Protein AF-A0A957F866-F1 (afdb_monomer)

Mean predicted aligned error: 14.06 Å

Secondary structure (DSSP, 8-state):
-GGG-TT--EEEEEEE-STTS-S-HHHHHHHHHHHHHHTT-EEEEEEE--TTSTT-HHHHHHHHHHTT-EEESSHHHHHHHHHTTSPPPS---------S--EEEEES-HHHHHHHHHTT-EEEEE----SS---HHHHHHHHHHHHHHT--

Nearest PDB structures (foldseek):
  3dmy-assembly1_A  TM=5.559E-01  e=3.339E-09  Escherichia coli K-12
  1ijb-assembly1_A  TM=5.274E-01  e=1.029E-01  Homo sapiens
  4c2a-assembly1_A  TM=4.687E-01  e=7.038E-02  Homo sapiens
  5bv8-assembly1_A  TM=5.073E-01  e=2.665E-01  Homo sapiens
  1m10-assembly1_A  TM=5.164E-01  e=4.425E-01  Homo sapiens

Solvent-accessible surface area (backbone atoms only — not comparable to full-atom values): 9184 Å² total; per-residue (Å²): 117,69,76,76,40,86,88,52,61,65,47,80,44,82,46,67,57,39,91,92,41,68,76,53,55,33,71,69,44,22,65,59,44,35,52,30,46,74,70,70,30,43,39,39,31,32,52,47,72,47,78,84,25,89,59,33,46,71,61,36,52,52,42,32,38,74,29,61,29,51,74,28,85,38,69,67,63,43,48,56,58,49,59,78,67,51,77,79,71,79,82,64,83,74,83,70,73,88,54,102,66,46,73,45,79,34,74,73,70,66,69,58,30,51,54,38,39,76,73,64,26,48,50,48,75,45,95,77,75,74,89,68,79,67,63,63,71,59,53,54,52,53,54,57,51,61,60,63,75,70,75,120

Structure (mmCIF, N/CA/C/O backbone):
data_AF-A0A957F866-F1
#
_entry.id   AF-A0A957F866-F1
#
loop_
_atom_site.group_PDB
_atom_site.id
_atom_site.type_symbol
_atom_site.label_atom_id
_atom_site.label_alt_id
_atom_site.label_comp_id
_atom_site.label_asym_id
_atom_site.label_entity_id
_atom_site.label_seq_id
_atom_site.pdbx_PDB_ins_code
_atom_site.Cartn_x
_atom_site.Cartn_y
_atom_site.Cartn_z
_atom_site.occupancy
_atom_site.B_iso_or_equiv
_atom_site.auth_seq_id
_atom_site.auth_comp_id
_atom_site.auth_asym_id
_atom_site.auth_atom_id
_atom_site.pdbx_PDB_model_num
ATOM 1 N N . GLN A 1 1 ? 2.051 -11.470 11.773 1.00 53.00 1 GLN A N 1
ATOM 2 C CA . GLN A 1 1 ? 1.570 -11.443 13.171 1.00 53.00 1 GLN A CA 1
ATOM 3 C C . GLN A 1 1 ? 0.220 -10.746 13.266 1.00 53.00 1 GLN A C 1
ATOM 5 O O . GLN A 1 1 ? -0.668 -11.322 13.869 1.00 53.00 1 GLN A O 1
ATOM 10 N N . GLU A 1 2 ? 0.014 -9.610 12.596 1.00 56.88 2 GLU A N 1
ATOM 11 C CA . GLU A 1 2 ? -1.290 -8.914 12.565 1.00 56.88 2 GLU A CA 1
ATOM 12 C C . GLU A 1 2 ? -2.423 -9.710 11.890 1.00 56.88 2 GLU A C 1
ATOM 14 O O . GLU A 1 2 ? -3.581 -9.594 12.267 1.00 56.88 2 GLU A O 1
ATOM 19 N N . THR A 1 3 ? -2.108 -10.603 10.947 1.00 58.44 3 THR A N 1
ATOM 20 C CA . THR A 1 3 ? -3.099 -11.480 10.292 1.00 58.44 3 THR A CA 1
ATOM 21 C C . THR A 1 3 ? -3.793 -12.469 11.233 1.00 58.44 3 THR A C 1
ATOM 23 O O . THR A 1 3 ? -4.846 -12.997 10.880 1.00 58.44 3 THR A O 1
ATOM 26 N N . ALA A 1 4 ? -3.203 -12.746 12.400 1.00 65.19 4 ALA A N 1
ATOM 27 C CA . ALA A 1 4 ? -3.744 -13.670 13.396 1.00 65.19 4 ALA A CA 1
ATOM 28 C C . ALA A 1 4 ? -4.634 -12.974 14.439 1.00 65.19 4 ALA A C 1
ATOM 30 O O . ALA A 1 4 ? -5.285 -13.659 15.226 1.00 65.19 4 ALA A O 1
ATOM 31 N N . ASP A 1 5 ? -4.660 -11.641 14.452 1.00 74.00 5 ASP A N 1
ATOM 32 C CA . ASP A 1 5 ? -5.480 -10.871 15.377 1.00 74.00 5 ASP A CA 1
ATOM 33 C C . ASP A 1 5 ? -6.957 -10.916 14.926 1.00 74.00 5 ASP A C 1
ATOM 35 O O . ASP A 1 5 ? -7.261 -10.577 13.770 1.00 74.00 5 ASP A O 1
ATOM 39 N N . PRO A 1 6 ? -7.894 -11.384 15.772 1.00 72.19 6 PRO A N 1
ATOM 40 C CA . PRO A 1 6 ? -9.310 -11.424 15.426 1.00 72.19 6 PRO A CA 1
ATOM 41 C C . PRO A 1 6 ? -9.916 -10.032 15.205 1.00 72.19 6 PRO A C 1
ATOM 43 O O . PRO A 1 6 ? -10.829 -9.937 14.388 1.00 72.19 6 PRO A O 1
ATOM 46 N N . ASP A 1 7 ? -9.381 -8.981 15.832 1.00 79.69 7 ASP A N 1
ATOM 47 C CA . ASP A 1 7 ? -9.929 -7.618 15.781 1.00 79.69 7 ASP A CA 1
ATOM 48 C C . ASP A 1 7 ? -9.485 -6.836 14.531 1.00 79.69 7 ASP A C 1
ATOM 50 O O . ASP A 1 7 ? -10.001 -5.759 14.228 1.00 79.69 7 ASP A O 1
ATOM 54 N N . VAL A 1 8 ? -8.542 -7.381 13.758 1.00 83.31 8 VAL A N 1
ATOM 55 C CA . VAL A 1 8 ? -8.101 -6.793 12.488 1.00 83.31 8 VAL A CA 1
ATOM 56 C C . VAL A 1 8 ? -9.045 -7.224 11.367 1.00 83.31 8 VAL A C 1
ATOM 58 O O . VAL A 1 8 ? -9.071 -8.391 11.000 1.00 83.31 8 VAL A O 1
ATOM 61 N N . ASP A 1 9 ? -9.781 -6.301 10.753 1.00 86.44 9 ASP A N 1
ATOM 62 C CA . ASP A 1 9 ? -10.647 -6.606 9.595 1.00 86.44 9 ASP A CA 1
ATOM 63 C C . ASP A 1 9 ? -10.006 -6.276 8.238 1.00 86.44 9 ASP A C 1
ATOM 65 O O . ASP A 1 9 ? -10.390 -6.820 7.191 1.00 86.44 9 ASP A O 1
ATOM 69 N N . LEU A 1 10 ? -9.042 -5.356 8.240 1.00 89.56 10 LEU A N 1
ATOM 70 C CA . LEU A 1 10 ? -8.376 -4.839 7.052 1.00 89.56 10 LEU A CA 1
ATOM 71 C C . LEU A 1 10 ? -6.894 -4.614 7.340 1.00 89.56 10 LEU A C 1
ATOM 73 O O . LEU A 1 10 ? -6.535 -4.033 8.357 1.00 89.56 10 LEU A O 1
ATOM 77 N N . ILE A 1 11 ? -6.056 -5.043 6.404 1.00 91.81 11 ILE A N 1
ATOM 78 C CA . ILE A 1 11 ? -4.615 -4.806 6.391 1.00 91.81 11 ILE A CA 1
ATOM 79 C C . ILE A 1 11 ? -4.322 -3.828 5.258 1.00 91.81 11 ILE A C 1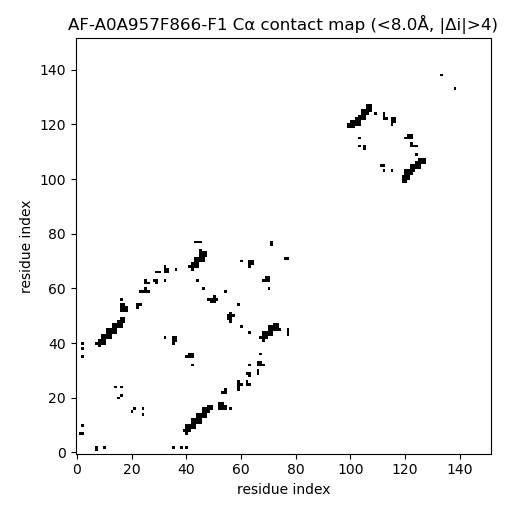
ATOM 81 O O . ILE A 1 11 ? -4.761 -4.047 4.126 1.00 91.81 11 ILE A O 1
ATOM 85 N N . LEU A 1 12 ? -3.594 -2.758 5.565 1.00 93.06 12 LEU A N 1
ATOM 86 C CA . LEU A 1 12 ? -3.105 -1.794 4.586 1.00 93.06 12 LEU A CA 1
ATOM 87 C C . LEU A 1 12 ? -1.602 -2.003 4.393 1.00 93.06 12 LEU A C 1
ATOM 89 O O . LEU A 1 12 ? -0.853 -2.031 5.366 1.00 93.06 12 LEU A O 1
ATOM 93 N N . LEU A 1 13 ? -1.176 -2.157 3.145 1.00 94.94 13 LEU A N 1
ATOM 94 C CA . LEU A 1 13 ? 0.221 -2.312 2.757 1.00 94.94 13 LEU A CA 1
ATOM 95 C C . LEU A 1 13 ? 0.673 -1.074 1.983 1.00 94.94 13 LEU A C 1
ATOM 97 O O . LEU A 1 13 ? -0.044 -0.618 1.096 1.00 94.94 13 LEU A O 1
ATOM 101 N N . ASP A 1 14 ? 1.864 -0.575 2.291 1.00 94.38 14 ASP A N 1
ATOM 102 C CA . ASP A 1 14 ? 2.563 0.440 1.501 1.00 94.38 14 ASP A CA 1
ATOM 103 C C . ASP A 1 14 ? 3.755 -0.230 0.808 1.00 94.38 14 ASP A C 1
ATOM 105 O O . ASP A 1 14 ? 4.681 -0.713 1.465 1.00 94.38 14 ASP A O 1
ATOM 109 N N . VAL A 1 15 ? 3.676 -0.362 -0.515 1.00 95.62 15 VAL A N 1
ATOM 110 C CA . VAL A 1 15 ? 4.638 -1.090 -1.344 1.00 95.62 15 VAL A CA 1
ATOM 111 C C . VAL A 1 15 ? 5.410 -0.087 -2.184 1.00 95.62 15 VAL A C 1
ATOM 113 O O . VAL A 1 15 ? 4.922 0.394 -3.204 1.00 95.62 15 VAL A O 1
ATOM 116 N N . VAL A 1 16 ? 6.636 0.199 -1.758 1.00 95.12 16 VAL A N 1
ATOM 117 C CA . VAL A 1 16 ? 7.531 1.147 -2.427 1.00 95.12 16 VAL A CA 1
ATOM 118 C C . VAL A 1 16 ? 8.461 0.406 -3.391 1.00 95.12 16 VAL A C 1
ATOM 120 O O . VAL A 1 16 ? 9.096 -0.583 -3.015 1.00 95.12 16 VAL A O 1
ATOM 123 N N . LEU A 1 17 ? 8.532 0.887 -4.630 1.00 94.94 17 LEU A N 1
ATOM 124 C CA . LEU A 1 17 ? 9.436 0.421 -5.681 1.00 94.94 17 LEU A CA 1
ATOM 125 C C . LEU A 1 17 ? 10.637 1.366 -5.835 1.00 94.94 17 LEU A C 1
ATOM 127 O O . LEU A 1 17 ? 10.738 2.392 -5.160 1.00 94.94 17 LEU A O 1
ATOM 131 N N . GLY A 1 18 ? 11.555 0.994 -6.725 1.00 95.38 18 GLY A N 1
ATOM 132 C CA . GLY A 1 18 ? 12.729 1.786 -7.066 1.00 95.38 18 GLY A CA 1
ATOM 133 C C . GLY A 1 18 ? 14.037 1.204 -6.550 1.00 95.38 18 GLY A C 1
ATOM 134 O O . GLY A 1 18 ? 14.116 0.069 -6.065 1.00 95.38 18 GLY A O 1
ATOM 135 N N . GLU A 1 19 ? 15.100 1.985 -6.708 1.00 91.12 19 GLU A N 1
ATOM 136 C CA . GLU A 1 19 ? 16.457 1.576 -6.354 1.00 91.12 19 GLU A CA 1
ATOM 137 C C . GLU A 1 19 ? 16.612 1.339 -4.846 1.00 91.12 19 GLU A C 1
ATOM 139 O O . GLU A 1 19 ? 16.210 2.152 -4.015 1.00 91.12 19 GLU A O 1
ATOM 144 N N . GLY A 1 20 ? 17.222 0.208 -4.487 1.00 90.19 20 GLY A N 1
ATOM 145 C CA . GLY A 1 20 ? 17.393 -0.215 -3.094 1.00 90.19 20 GLY A CA 1
ATOM 146 C C . GLY A 1 20 ? 16.169 -0.892 -2.461 1.00 90.19 20 GLY A C 1
ATOM 147 O O . GLY A 1 20 ? 16.286 -1.396 -1.343 1.00 90.19 20 GLY A O 1
ATOM 148 N N . ALA A 1 21 ? 15.027 -0.957 -3.156 1.00 93.69 21 ALA A N 1
ATOM 149 C CA . ALA A 1 21 ? 13.889 -1.770 -2.734 1.00 93.69 21 ALA A CA 1
ATOM 150 C C . ALA A 1 21 ? 14.118 -3.265 -3.031 1.00 93.69 21 ALA A C 1
ATOM 152 O O . ALA A 1 21 ? 15.059 -3.658 -3.727 1.00 93.69 21 ALA A O 1
ATOM 153 N N . HIS A 1 22 ? 13.236 -4.122 -2.505 1.00 94.38 22 HIS A N 1
ATOM 154 C CA . HIS A 1 22 ? 13.243 -5.548 -2.840 1.00 94.38 22 HIS A CA 1
ATOM 155 C C . HIS A 1 22 ? 13.129 -5.732 -4.373 1.00 94.38 22 HIS A C 1
ATOM 157 O O . HIS A 1 22 ? 12.408 -4.964 -5.015 1.00 94.38 22 HIS A O 1
ATOM 163 N N . PRO A 1 23 ? 13.810 -6.719 -4.991 1.00 95.25 23 PRO A N 1
ATOM 164 C CA . PRO A 1 23 ? 13.741 -6.925 -6.443 1.00 95.25 23 PRO A CA 1
ATOM 165 C C . PRO A 1 23 ? 12.364 -7.406 -6.927 1.00 95.25 23 PRO A C 1
ATOM 167 O O . PRO A 1 23 ? 12.008 -7.185 -8.078 1.00 95.25 23 PRO A O 1
ATOM 170 N N . ASP A 1 24 ? 11.588 -8.055 -6.056 1.00 96.88 24 ASP A N 1
ATOM 171 C CA . ASP A 1 24 ? 10.205 -8.465 -6.338 1.00 96.88 24 ASP A CA 1
ATOM 172 C C . ASP A 1 24 ? 9.344 -8.411 -5.062 1.00 96.88 24 ASP A C 1
ATOM 174 O O . ASP A 1 24 ? 9.163 -9.433 -4.393 1.00 96.88 24 ASP A O 1
ATOM 178 N N . PRO A 1 25 ? 8.903 -7.223 -4.613 1.00 97.31 25 PRO A N 1
ATOM 179 C CA . PRO A 1 25 ? 8.134 -7.102 -3.377 1.00 97.31 25 PRO A CA 1
ATOM 180 C C . PRO A 1 25 ? 6.773 -7.806 -3.473 1.00 97.31 25 PRO A C 1
ATOM 182 O O . PRO A 1 25 ? 6.342 -8.43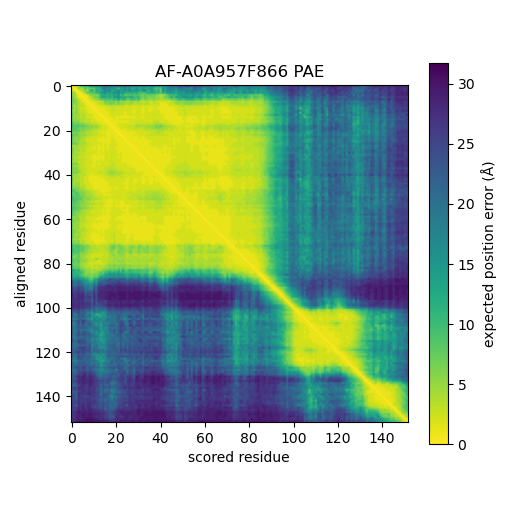4 -2.508 1.00 97.31 25 PRO A O 1
ATOM 185 N N . ALA A 1 26 ? 6.106 -7.779 -4.629 1.00 97.62 26 ALA A N 1
ATOM 186 C CA . ALA A 1 26 ? 4.838 -8.473 -4.822 1.00 97.62 26 ALA A CA 1
ATOM 187 C C . ALA A 1 26 ? 4.989 -9.998 -4.765 1.00 97.62 26 ALA A C 1
ATOM 189 O O . ALA A 1 26 ? 4.100 -10.671 -4.244 1.00 97.62 26 ALA A O 1
ATOM 190 N N . GLY A 1 27 ? 6.094 -10.554 -5.275 1.00 96.75 27 GLY A N 1
ATOM 191 C CA . GLY A 1 27 ? 6.431 -11.974 -5.132 1.00 96.75 27 GLY A CA 1
ATOM 192 C C . GLY A 1 27 ? 6.505 -12.414 -3.677 1.00 96.75 27 GLY A C 1
ATOM 193 O O . GLY A 1 27 ? 5.873 -13.403 -3.303 1.00 96.75 27 GLY A O 1
ATOM 194 N N . GLU A 1 28 ? 7.213 -11.638 -2.862 1.00 97.56 28 GLU A N 1
ATOM 195 C CA . GLU A 1 28 ? 7.401 -11.910 -1.436 1.00 97.56 28 GLU A CA 1
ATOM 196 C C . GLU A 1 28 ? 6.101 -11.739 -0.631 1.00 97.56 28 GLU A C 1
ATOM 198 O O . GLU A 1 28 ? 5.794 -12.531 0.260 1.00 97.56 28 GLU A O 1
ATOM 203 N N . LEU A 1 29 ? 5.291 -10.729 -0.963 1.00 97.62 29 LEU A N 1
ATOM 204 C CA . LEU A 1 29 ? 4.060 -10.417 -0.231 1.00 97.62 29 LEU A CA 1
ATOM 205 C C . LEU A 1 29 ? 2.869 -11.301 -0.625 1.00 97.62 29 LEU A C 1
ATOM 207 O O . LEU A 1 29 ? 1.980 -11.528 0.200 1.00 97.62 29 LEU A O 1
ATOM 211 N N . ALA A 1 30 ? 2.822 -11.820 -1.856 1.00 97.44 30 ALA A N 1
ATOM 212 C CA . ALA A 1 30 ? 1.671 -12.563 -2.372 1.00 97.44 30 ALA A CA 1
ATOM 213 C C . ALA A 1 30 ? 1.214 -13.738 -1.476 1.00 97.44 30 ALA A C 1
ATOM 215 O O . ALA A 1 30 ? 0.009 -13.838 -1.220 1.00 97.44 30 ALA A O 1
ATOM 216 N N . PRO A 1 31 ? 2.103 -14.596 -0.929 1.00 96.81 31 PRO A N 1
ATOM 217 C CA . PRO A 1 31 ? 1.692 -15.659 -0.011 1.00 96.81 31 PRO A CA 1
ATOM 218 C C . PRO A 1 31 ? 1.022 -15.131 1.264 1.00 96.81 31 PRO A C 1
ATOM 220 O O . PRO A 1 31 ? 0.021 -15.691 1.716 1.00 96.81 31 PRO A O 1
ATOM 223 N N . ALA A 1 32 ? 1.535 -14.034 1.831 1.00 95.12 32 ALA A N 1
ATOM 224 C CA . ALA A 1 32 ? 0.983 -13.427 3.040 1.00 95.12 32 ALA A CA 1
ATOM 225 C C . ALA A 1 32 ? -0.389 -12.785 2.781 1.00 95.12 32 ALA A C 1
ATOM 227 O O . ALA A 1 32 ? -1.308 -12.942 3.588 1.00 95.12 32 ALA A O 1
ATOM 228 N N . ILE A 1 33 ? -0.551 -12.126 1.631 1.00 97.12 33 ILE A N 1
ATOM 229 C CA . ILE A 1 33 ? -1.832 -11.565 1.184 1.00 97.12 33 ILE A CA 1
ATOM 230 C C . ILE A 1 33 ? -2.861 -12.686 1.015 1.00 97.12 33 ILE A C 1
ATOM 232 O O . ILE A 1 33 ? -3.956 -12.603 1.572 1.00 97.12 33 ILE A O 1
ATOM 236 N N . ALA A 1 34 ? -2.500 -13.767 0.320 1.00 96.25 34 ALA A N 1
ATOM 237 C CA . ALA A 1 34 ? -3.390 -14.905 0.113 1.00 96.25 34 ALA A CA 1
ATOM 238 C C . ALA A 1 34 ? -3.828 -15.538 1.446 1.00 96.25 34 ALA A C 1
ATOM 240 O O . ALA A 1 34 ? -5.015 -15.808 1.644 1.00 96.25 34 ALA A O 1
ATOM 241 N N . ALA A 1 35 ? -2.899 -15.714 2.391 1.00 93.25 35 ALA A N 1
ATOM 242 C CA . ALA A 1 35 ? -3.204 -16.228 3.725 1.00 93.25 35 ALA A CA 1
ATOM 243 C C . ALA A 1 35 ? -4.158 -15.302 4.502 1.00 93.25 35 ALA A C 1
ATOM 245 O O . ALA A 1 35 ? -5.122 -15.773 5.107 1.00 93.25 35 ALA A O 1
ATOM 246 N N . ALA A 1 36 ? -3.948 -13.984 4.442 1.00 92.81 36 ALA A N 1
ATOM 247 C CA . ALA A 1 36 ? -4.844 -13.009 5.061 1.00 92.8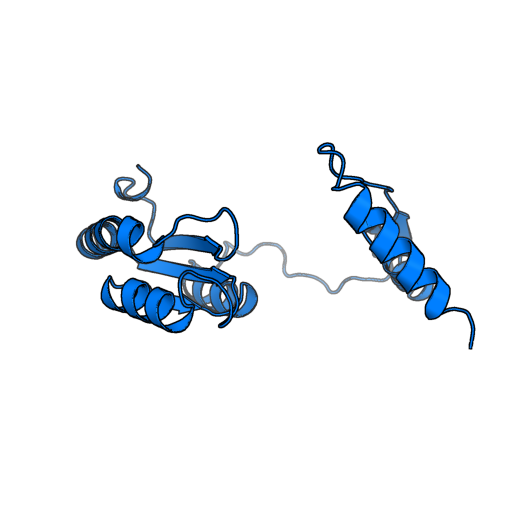1 36 ALA A CA 1
ATOM 248 C C . ALA A 1 36 ? -6.264 -13.092 4.476 1.00 92.81 36 ALA A C 1
ATOM 250 O O . ALA A 1 36 ? -7.246 -13.117 5.220 1.00 92.81 36 ALA A O 1
ATOM 251 N N . ARG A 1 37 ? -6.383 -13.206 3.147 1.00 94.19 37 ARG A N 1
ATOM 252 C CA . ARG A 1 37 ? -7.679 -13.365 2.470 1.00 94.19 37 ARG A CA 1
ATOM 253 C C . ARG A 1 37 ? -8.386 -14.658 2.876 1.00 94.19 37 ARG A C 1
ATOM 255 O O . ARG A 1 37 ? -9.591 -14.625 3.113 1.00 94.19 37 ARG A O 1
ATOM 262 N N . GLN A 1 38 ? -7.658 -15.768 3.007 1.00 93.56 38 GLN A N 1
ATOM 263 C CA . GLN A 1 38 ? -8.205 -17.042 3.497 1.00 93.56 38 GLN A CA 1
ATOM 264 C C . GLN A 1 38 ? -8.692 -16.952 4.948 1.00 93.56 38 GLN A C 1
ATOM 266 O O . GLN A 1 38 ? -9.705 -17.556 5.291 1.00 93.56 38 GLN A O 1
ATOM 271 N N . ALA A 1 39 ? -8.028 -16.147 5.778 1.00 89.94 39 ALA A N 1
ATOM 272 C CA . ALA A 1 39 ? -8.458 -15.839 7.141 1.00 89.94 39 ALA A CA 1
ATOM 273 C C . ALA A 1 39 ? -9.628 -14.829 7.212 1.00 89.94 39 ALA A C 1
ATOM 275 O O . ALA A 1 39 ? -9.965 -14.349 8.293 1.00 89.94 39 ALA A O 1
ATOM 276 N N . GLY A 1 40 ? -10.245 -14.477 6.075 1.00 89.12 40 GLY A N 1
ATOM 277 C CA . GLY A 1 40 ? -11.387 -13.560 6.001 1.00 89.12 40 GLY A CA 1
ATOM 278 C C . GLY A 1 40 ? -11.021 -12.075 6.067 1.00 89.12 40 GLY A C 1
ATOM 279 O O . GLY A 1 40 ? -11.911 -11.226 6.037 1.00 89.12 40 GLY A O 1
ATOM 280 N N . LYS A 1 41 ? -9.730 -11.740 6.112 1.00 88.94 41 LYS A N 1
ATOM 281 C CA . LYS A 1 41 ? -9.238 -10.363 6.215 1.00 88.94 41 LYS A CA 1
ATOM 282 C C . LYS A 1 41 ? -9.296 -9.678 4.852 1.00 88.94 41 LYS A C 1
ATOM 284 O O . LYS A 1 41 ? -9.151 -10.322 3.808 1.00 88.94 41 LYS A O 1
ATOM 289 N N . ARG A 1 42 ? -9.510 -8.364 4.820 1.00 92.00 42 ARG A N 1
ATOM 290 C CA . ARG A 1 42 ? -9.352 -7.556 3.597 1.00 92.00 42 ARG A CA 1
ATOM 291 C C . ARG A 1 42 ? -7.914 -7.066 3.503 1.00 92.00 42 ARG A C 1
ATOM 293 O O . ARG A 1 42 ? -7.298 -6.791 4.524 1.00 92.00 42 ARG A O 1
ATOM 300 N N . VAL A 1 43 ? -7.397 -6.933 2.287 1.00 95.56 43 VAL A N 1
ATOM 301 C CA . VAL A 1 43 ? -6.064 -6.371 2.060 1.00 95.56 43 VAL A CA 1
ATOM 302 C C . VAL A 1 43 ? -6.185 -5.240 1.051 1.00 95.56 43 VAL A C 1
ATOM 304 O O . VAL A 1 43 ? -6.740 -5.442 -0.029 1.00 95.56 43 VAL A O 1
ATOM 307 N N . ALA A 1 44 ? -5.700 -4.062 1.419 1.00 95.75 44 ALA A N 1
ATOM 308 C CA . ALA A 1 44 ? -5.506 -2.925 0.532 1.00 95.75 44 ALA A CA 1
ATOM 309 C C . ALA A 1 44 ? -4.000 -2.688 0.381 1.00 95.75 44 ALA A C 1
ATOM 311 O O . ALA A 1 44 ? -3.269 -2.790 1.363 1.00 95.75 44 ALA A O 1
ATOM 312 N N . ALA A 1 45 ? -3.533 -2.394 -0.826 1.00 96.94 45 ALA A N 1
ATOM 313 C CA . ALA A 1 45 ? -2.131 -2.106 -1.094 1.00 96.94 45 ALA A CA 1
ATOM 314 C C . ALA A 1 45 ? -2.009 -0.788 -1.854 1.00 96.94 45 ALA A C 1
ATOM 316 O O . ALA A 1 45 ? -2.650 -0.605 -2.885 1.00 96.94 45 ALA A O 1
ATOM 317 N N . ILE A 1 46 ? -1.183 0.117 -1.351 1.00 97.38 46 ILE A N 1
ATOM 318 C CA . ILE A 1 46 ? -0.743 1.315 -2.057 1.00 97.38 46 ILE A CA 1
ATOM 319 C C . ILE A 1 46 ? 0.578 0.943 -2.713 1.00 97.38 46 ILE A C 1
ATOM 321 O O . ILE A 1 46 ? 1.475 0.463 -2.026 1.00 97.38 46 ILE A O 1
ATOM 325 N N . VAL A 1 47 ? 0.688 1.107 -4.030 1.00 96.38 47 VAL A N 1
ATOM 326 C CA . VAL A 1 47 ? 1.945 0.838 -4.740 1.00 96.38 47 VAL A CA 1
ATOM 327 C C . VAL A 1 47 ? 2.535 2.163 -5.188 1.00 96.38 47 VAL A C 1
ATOM 329 O O . VAL A 1 47 ? 1.949 2.861 -6.012 1.00 96.38 47 VAL A O 1
ATOM 332 N N . VAL A 1 48 ? 3.687 2.505 -4.621 1.00 93.81 48 VAL A N 1
ATOM 333 C CA . VAL A 1 48 ? 4.408 3.749 -4.881 1.00 93.81 48 VAL A CA 1
ATOM 334 C C . VAL A 1 48 ? 5.625 3.431 -5.732 1.00 93.81 48 VAL A C 1
ATOM 336 O O . VAL A 1 48 ? 6.544 2.750 -5.291 1.00 93.81 48 VAL A O 1
ATOM 339 N N . GLY A 1 49 ? 5.628 3.926 -6.961 1.00 92.81 49 GLY A N 1
ATOM 340 C CA . GLY A 1 49 ? 6.698 3.696 -7.919 1.00 92.81 49 GLY A CA 1
ATOM 341 C C . GLY A 1 49 ? 6.341 4.256 -9.285 1.00 92.81 49 GLY A C 1
ATOM 342 O O . GLY A 1 49 ? 5.273 4.838 -9.481 1.00 92.81 49 GLY A O 1
ATOM 343 N N . THR A 1 50 ? 7.240 4.062 -10.233 1.00 93.94 50 THR A N 1
ATOM 344 C CA . THR A 1 50 ? 7.123 4.491 -11.623 1.00 93.94 50 THR A CA 1
ATOM 345 C C . THR A 1 50 ? 7.261 3.297 -12.564 1.00 93.94 50 THR A C 1
ATOM 347 O O . THR A 1 50 ? 7.716 2.222 -12.176 1.00 93.94 50 THR A O 1
ATOM 350 N N . GLU A 1 51 ? 6.866 3.471 -13.826 1.00 93.50 51 GLU A N 1
ATOM 351 C CA . GLU A 1 51 ? 7.059 2.438 -14.854 1.00 93.50 51 GLU A CA 1
ATOM 352 C C . GLU A 1 51 ? 8.542 2.155 -15.142 1.00 93.50 51 GLU A C 1
ATOM 354 O O . GLU A 1 51 ? 8.870 1.055 -15.582 1.00 93.50 51 GLU A O 1
ATOM 359 N N . ASP A 1 52 ? 9.422 3.116 -14.843 1.00 95.38 52 ASP A N 1
ATOM 360 C CA . ASP A 1 52 ? 10.869 3.020 -15.052 1.00 95.38 52 ASP A CA 1
ATOM 361 C C . ASP A 1 52 ? 11.594 2.270 -13.921 1.00 95.38 52 ASP A C 1
ATOM 363 O O . ASP A 1 52 ? 12.782 1.961 -14.045 1.00 95.38 52 ASP A O 1
ATOM 367 N N . ASP A 1 53 ? 10.903 1.959 -12.819 1.00 97.44 53 ASP A N 1
ATOM 368 C CA . ASP A 1 53 ? 11.503 1.231 -11.705 1.00 97.44 53 ASP A CA 1
ATOM 369 C C . ASP A 1 53 ? 11.832 -0.224 -12.090 1.00 97.44 53 ASP A C 1
ATOM 371 O O . ASP A 1 53 ? 11.045 -0.893 -12.775 1.00 97.44 53 ASP A O 1
ATOM 375 N N . PRO A 1 54 ? 12.959 -0.779 -11.599 1.00 95.69 54 PRO A N 1
ATOM 376 C CA . PRO A 1 54 ? 13.474 -2.075 -12.047 1.00 95.69 54 PRO A CA 1
ATOM 377 C C . PRO A 1 54 ? 12.537 -3.258 -11.757 1.00 95.69 54 PRO A C 1
ATOM 379 O O . PRO A 1 54 ? 12.635 -4.296 -12.410 1.00 95.69 54 PRO A O 1
ATOM 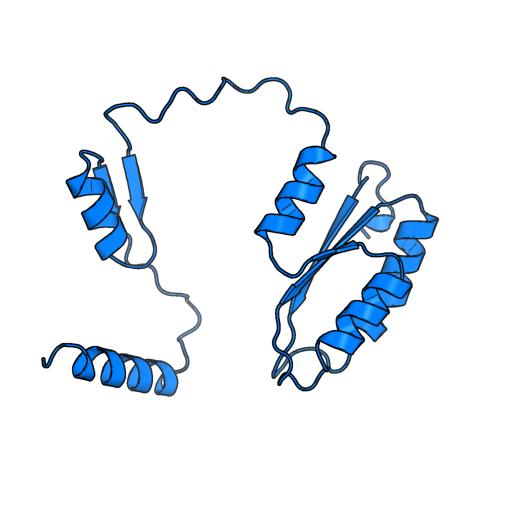382 N N . GLN A 1 55 ? 11.624 -3.118 -10.793 1.00 97.88 55 GLN A N 1
ATOM 383 C CA . GLN A 1 55 ? 10.644 -4.142 -10.426 1.00 97.88 55 GLN A CA 1
ATOM 384 C C . GLN A 1 55 ? 9.484 -4.262 -11.428 1.00 97.88 55 GLN A C 1
ATOM 386 O O . GLN A 1 55 ? 8.763 -5.263 -11.399 1.00 97.88 55 GLN A O 1
ATOM 391 N N . GLY A 1 56 ? 9.284 -3.250 -12.282 1.00 96.81 56 GLY A N 1
ATOM 392 C CA . GLY A 1 56 ? 8.191 -3.172 -13.248 1.00 96.81 56 GLY A CA 1
ATOM 393 C C . GLY A 1 56 ? 6.825 -2.969 -12.588 1.00 96.81 56 GLY A C 1
ATOM 394 O O . GLY A 1 56 ? 6.134 -3.934 -12.249 1.00 96.81 56 GLY A O 1
ATOM 395 N N . LEU A 1 57 ? 6.400 -1.708 -12.466 1.00 96.25 57 LEU A N 1
ATOM 396 C CA . LEU A 1 57 ? 5.162 -1.319 -11.779 1.00 96.25 57 LEU A CA 1
ATOM 397 C C . LEU A 1 57 ? 3.913 -2.131 -12.199 1.00 96.25 57 LEU A C 1
ATOM 399 O O . LEU A 1 57 ? 3.240 -2.656 -11.307 1.00 96.25 57 LEU A O 1
ATOM 403 N N . PRO A 1 58 ? 3.601 -2.330 -13.499 1.00 96.75 58 PRO A N 1
ATOM 404 C CA . PRO A 1 58 ? 2.400 -3.075 -13.890 1.00 96.75 58 PRO A CA 1
ATOM 405 C C . PRO A 1 58 ? 2.387 -4.526 -13.389 1.00 96.75 58 PRO A C 1
ATOM 407 O O . PRO A 1 58 ? 1.358 -5.008 -12.917 1.00 96.75 58 PRO A O 1
ATOM 410 N N . GLY A 1 59 ? 3.537 -5.209 -13.433 1.00 96.94 59 GLY A N 1
ATOM 411 C CA . GLY A 1 59 ? 3.655 -6.600 -12.986 1.00 96.94 59 GLY A CA 1
ATOM 412 C C . GLY A 1 59 ? 3.529 -6.747 -11.469 1.00 96.94 59 GLY A C 1
ATOM 413 O O . GLY A 1 59 ? 2.935 -7.713 -10.985 1.00 96.94 59 GLY A O 1
ATOM 414 N N . GLN A 1 60 ? 4.030 -5.767 -10.712 1.00 97.88 60 GLN A N 1
ATOM 415 C CA . GLN A 1 60 ? 3.860 -5.708 -9.258 1.00 97.88 60 GLN A CA 1
ATOM 416 C C . GLN A 1 60 ? 2.378 -5.534 -8.885 1.00 97.88 60 GLN A C 1
ATOM 418 O O . GLN A 1 60 ? 1.859 -6.281 -8.052 1.00 97.88 60 GLN A O 1
ATOM 423 N N . ILE A 1 61 ? 1.671 -4.613 -9.552 1.00 97.94 61 ILE A N 1
ATOM 424 C CA . ILE A 1 61 ? 0.230 -4.385 -9.351 1.00 97.94 61 ILE A CA 1
ATOM 425 C C . ILE A 1 61 ? -0.575 -5.652 -9.663 1.00 97.94 61 ILE A C 1
ATOM 427 O O . ILE A 1 61 ? -1.379 -6.085 -8.835 1.00 97.94 61 ILE A O 1
ATOM 431 N N . GLU A 1 62 ? -0.350 -6.265 -10.830 1.00 98.00 62 GLU A N 1
ATOM 432 C CA . GLU A 1 62 ? -1.075 -7.467 -11.257 1.00 98.00 62 GLU A CA 1
ATOM 433 C C . GLU A 1 62 ? -0.897 -8.609 -10.253 1.00 98.00 62 GLU A C 1
ATOM 435 O O . GLU A 1 62 ? -1.869 -9.252 -9.853 1.00 98.00 62 GLU A O 1
ATOM 440 N N . ARG A 1 63 ? 0.334 -8.830 -9.786 1.00 98.19 63 ARG A N 1
ATOM 441 C CA . ARG A 1 63 ? 0.645 -9.899 -8.837 1.00 98.19 63 ARG A CA 1
ATOM 442 C C . ARG A 1 63 ? -0.009 -9.683 -7.471 1.00 98.19 63 ARG A C 1
ATOM 444 O O . ARG A 1 63 ? -0.561 -10.633 -6.914 1.00 98.19 63 ARG A O 1
ATOM 451 N N . LEU A 1 64 ? 0.017 -8.460 -6.938 1.00 98.31 64 LEU A N 1
ATOM 452 C CA . LEU A 1 64 ? -0.660 -8.125 -5.677 1.00 98.31 64 LEU A CA 1
ATOM 453 C C . LEU A 1 64 ? -2.181 -8.301 -5.797 1.00 98.31 64 LEU A C 1
ATOM 455 O O . LEU A 1 64 ? -2.812 -8.884 -4.910 1.00 98.31 64 LEU A O 1
ATOM 459 N N . ALA A 1 65 ? -2.763 -7.855 -6.913 1.00 98.06 65 ALA A N 1
ATOM 460 C CA . ALA A 1 65 ? -4.186 -8.018 -7.192 1.00 98.06 65 ALA A CA 1
ATOM 461 C C . ALA A 1 65 ? -4.579 -9.499 -7.321 1.00 98.06 65 ALA A C 1
ATOM 463 O O . ALA A 1 65 ? -5.558 -9.935 -6.713 1.00 98.06 65 ALA A O 1
ATOM 464 N N . ALA A 1 66 ? -3.781 -10.298 -8.034 1.00 98.19 66 ALA A N 1
ATOM 465 C CA . ALA A 1 66 ? -3.985 -11.738 -8.180 1.00 98.19 66 ALA A CA 1
ATOM 466 C C . ALA A 1 66 ? -3.886 -12.492 -6.841 1.00 98.19 66 ALA A C 1
ATOM 468 O O . ALA A 1 66 ? -4.605 -13.467 -6.627 1.00 98.19 66 ALA A O 1
ATOM 469 N N . ALA A 1 67 ? -3.048 -12.020 -5.911 1.00 97.81 67 ALA A N 1
ATOM 470 C CA . ALA A 1 67 ? -2.982 -12.542 -4.545 1.00 97.81 67 ALA A CA 1
ATOM 471 C C . ALA A 1 67 ? -4.216 -12.175 -3.691 1.00 97.81 67 ALA A C 1
ATOM 473 O O . ALA A 1 67 ? -4.437 -12.762 -2.630 1.00 97.81 67 ALA A O 1
ATOM 474 N N . GLY A 1 68 ? -5.041 -11.235 -4.162 1.00 97.44 68 GLY A N 1
ATOM 475 C CA . GLY A 1 68 ? -6.310 -10.848 -3.554 1.00 97.44 68 GLY A CA 1
ATOM 476 C C . GLY A 1 68 ? -6.289 -9.508 -2.819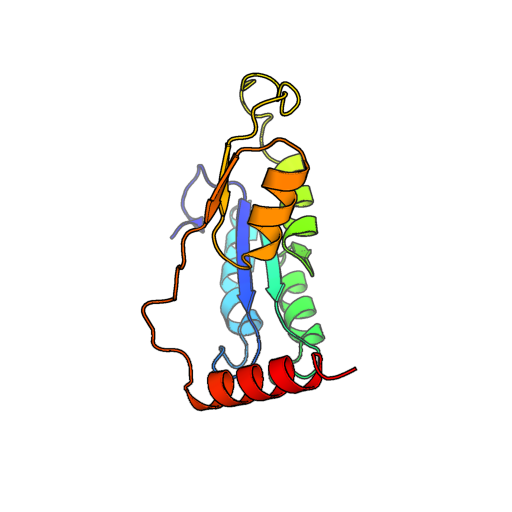 1.00 97.44 68 GLY A C 1
ATOM 477 O O . GLY A 1 68 ? -7.226 -9.242 -2.060 1.00 97.44 68 GLY A O 1
ATOM 478 N N . ALA A 1 69 ? -5.259 -8.679 -3.017 1.00 97.50 69 ALA A N 1
ATOM 479 C CA . ALA A 1 69 ? -5.245 -7.302 -2.531 1.00 97.50 69 ALA A CA 1
ATOM 480 C C . ALA A 1 69 ? -6.032 -6.366 -3.462 1.00 97.50 69 ALA A C 1
ATOM 482 O O . ALA A 1 69 ? -6.000 -6.502 -4.682 1.00 97.50 69 ALA A O 1
ATOM 483 N N . GLN A 1 70 ? -6.704 -5.371 -2.887 1.00 97.00 70 GLN A N 1
ATOM 484 C CA . GLN A 1 70 ? -7.193 -4.218 -3.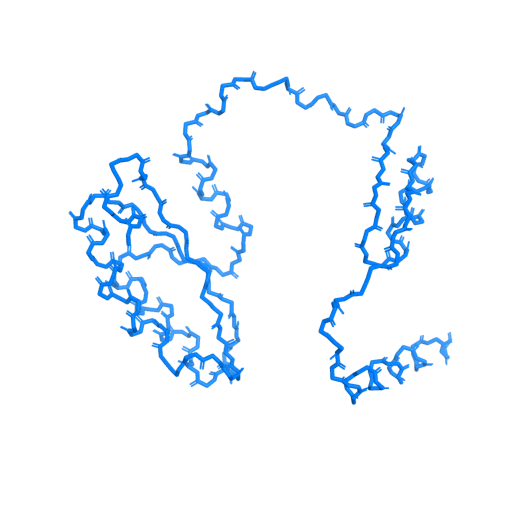636 1.00 97.00 70 GLN A CA 1
ATOM 485 C C . GLN A 1 70 ? -6.048 -3.209 -3.767 1.00 97.00 70 GLN A C 1
ATOM 487 O O . GLN A 1 70 ? -5.590 -2.675 -2.758 1.00 97.00 70 GLN A O 1
ATOM 492 N N . VAL A 1 71 ? -5.578 -2.968 -4.989 1.00 97.62 71 VAL A N 1
ATOM 493 C CA . VAL A 1 71 ? -4.414 -2.110 -5.243 1.00 97.62 71 VAL A CA 1
ATOM 494 C C . VAL A 1 71 ? -4.853 -0.690 -5.598 1.00 97.62 71 VAL A C 1
ATOM 496 O O . VAL A 1 71 ? -5.813 -0.516 -6.349 1.00 97.62 71 VAL A O 1
ATOM 499 N N . PHE A 1 72 ? -4.146 0.306 -5.065 1.00 95.62 72 PHE A N 1
ATOM 500 C CA . PHE A 1 72 ? -4.397 1.728 -5.273 1.00 95.62 72 PHE A CA 1
ATOM 501 C C . PHE A 1 72 ? -3.126 2.455 -5.730 1.00 95.62 72 PHE A C 1
ATOM 503 O O . PHE A 1 72 ? -2.043 2.175 -5.209 1.00 95.62 72 PHE A O 1
ATOM 510 N N . PRO A 1 73 ? -3.251 3.421 -6.657 1.00 85.44 73 PRO A N 1
ATOM 511 C CA . PRO A 1 73 ? -2.131 4.220 -7.152 1.00 85.44 73 PRO A CA 1
ATOM 512 C C . PRO A 1 73 ? -1.798 5.414 -6.245 1.00 85.44 73 PRO A C 1
ATOM 514 O O . PRO A 1 73 ? -0.823 6.120 -6.482 1.00 85.44 73 PRO A O 1
ATOM 517 N N . SER A 1 74 ? -2.624 5.697 -5.232 1.00 85.50 74 SER A N 1
ATOM 518 C CA . SER A 1 74 ? -2.412 6.817 -4.320 1.00 85.50 74 SER A CA 1
ATOM 519 C C . SER A 1 74 ? -2.958 6.536 -2.924 1.00 85.50 74 SER A C 1
ATOM 521 O O . SER A 1 74 ? -3.912 5.776 -2.738 1.00 85.50 74 SER A O 1
ATOM 523 N N . VAL A 1 75 ? -2.374 7.218 -1.936 1.00 88.31 75 VAL A N 1
ATOM 524 C CA . VAL A 1 75 ? -2.867 7.218 -0.553 1.00 88.31 75 VAL A CA 1
ATOM 525 C C . VAL A 1 75 ? -4.303 7.741 -0.489 1.00 88.31 75 VAL A C 1
ATOM 527 O O . VAL A 1 75 ? -5.105 7.193 0.255 1.00 88.31 75 VAL A O 1
ATOM 530 N N . GLY A 1 76 ? -4.648 8.767 -1.276 1.00 87.50 76 GLY A N 1
ATOM 531 C CA . GLY A 1 76 ? -5.988 9.364 -1.265 1.00 87.50 76 GLY A CA 1
ATOM 532 C C . GLY A 1 76 ? -7.080 8.346 -1.595 1.00 87.50 76 GLY A C 1
ATOM 533 O O . GLY A 1 76 ? -7.987 8.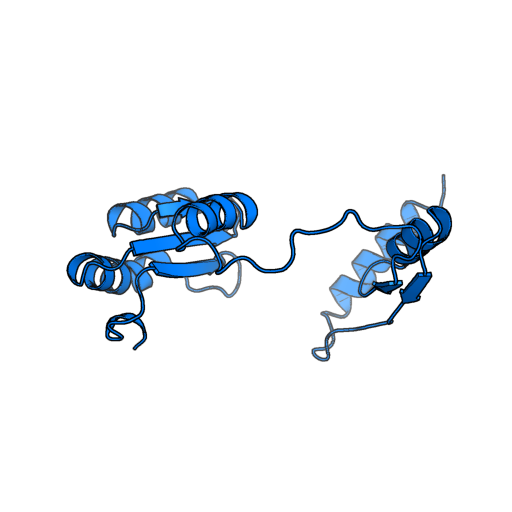135 -0.794 1.00 87.50 76 GLY A O 1
ATOM 534 N N . GLU A 1 77 ? -6.940 7.640 -2.719 1.00 87.69 77 GLU A N 1
ATOM 535 C CA . GLU A 1 77 ? -7.908 6.612 -3.128 1.00 87.69 77 GLU A CA 1
ATOM 536 C C . GLU A 1 77 ? -7.978 5.445 -2.137 1.00 87.69 77 GLU A C 1
ATOM 538 O O . GLU A 1 77 ? -9.062 4.940 -1.829 1.00 87.69 77 GLU A O 1
ATOM 543 N N . ALA A 1 78 ? -6.828 5.027 -1.601 1.00 90.19 78 ALA A N 1
ATOM 544 C CA . ALA A 1 78 ? -6.784 3.979 -0.591 1.00 90.19 78 ALA A CA 1
ATOM 545 C C . ALA A 1 78 ? -7.515 4.400 0.691 1.00 90.19 78 ALA A C 1
ATOM 547 O O . ALA A 1 78 ? -8.287 3.618 1.249 1.00 90.19 78 ALA A O 1
ATOM 548 N N . MET A 1 79 ? -7.323 5.640 1.143 1.00 87.62 79 MET A N 1
ATOM 549 C CA . MET A 1 79 ? -7.982 6.163 2.337 1.00 87.62 79 MET A CA 1
ATOM 550 C C . MET A 1 79 ? -9.485 6.326 2.136 1.00 87.62 79 MET A C 1
ATOM 552 O O . MET A 1 79 ? -10.237 5.954 3.033 1.00 87.62 79 MET A O 1
ATOM 556 N N . ASP A 1 80 ? -9.945 6.767 0.965 1.00 87.44 80 ASP A N 1
ATOM 557 C CA . ASP A 1 80 ? -11.375 6.789 0.640 1.00 87.44 80 ASP A CA 1
ATOM 558 C C . ASP A 1 80 ? -11.977 5.377 0.676 1.00 87.44 80 ASP A C 1
ATOM 560 O O . ASP A 1 80 ? -13.069 5.156 1.214 1.00 87.44 80 ASP A O 1
ATOM 564 N N . TYR A 1 81 ? -11.259 4.381 0.150 1.00 86.25 81 TYR A N 1
ATOM 565 C CA . TYR A 1 81 ? -11.687 2.987 0.212 1.00 86.25 81 TYR A CA 1
ATOM 566 C C . TYR A 1 81 ? -11.786 2.469 1.651 1.00 86.25 81 TYR A C 1
ATOM 568 O O . TYR A 1 81 ? -12.787 1.821 1.986 1.00 86.25 81 TYR A O 1
ATOM 576 N N . VAL A 1 82 ? -10.773 2.743 2.483 1.00 87.00 82 VAL A N 1
ATOM 577 C CA . VAL A 1 82 ? -10.722 2.315 3.888 1.00 87.00 82 VAL A CA 1
ATOM 578 C C . VAL A 1 82 ? -11.790 3.031 4.711 1.00 87.00 82 VAL A C 1
ATOM 580 O O . VAL A 1 82 ? -12.568 2.366 5.391 1.00 87.00 82 VAL A O 1
ATOM 583 N N . TYR A 1 83 ? -11.884 4.357 4.620 1.00 83.56 83 TYR A N 1
ATOM 584 C CA . TYR A 1 83 ? -12.794 5.171 5.426 1.00 83.56 83 TYR A CA 1
ATOM 585 C C . TYR A 1 83 ? -14.257 4.766 5.229 1.00 83.56 83 TYR A C 1
ATOM 587 O O . TYR A 1 83 ? -14.984 4.579 6.200 1.00 83.56 83 TYR A O 1
ATOM 595 N N . ASN A 1 84 ? -14.667 4.506 3.984 1.00 82.25 84 ASN A N 1
ATOM 596 C CA . ASN A 1 84 ? -16.022 4.046 3.659 1.00 82.25 84 ASN A CA 1
ATOM 597 C C . ASN A 1 84 ? -16.343 2.616 4.144 1.00 82.25 84 ASN A C 1
ATOM 599 O O . ASN A 1 84 ? -17.453 2.125 3.932 1.00 82.25 84 ASN A O 1
ATOM 603 N N . ARG A 1 85 ? -15.377 1.913 4.745 1.00 79.06 85 ARG A N 1
ATOM 604 C CA . ARG A 1 85 ? -15.506 0.535 5.249 1.00 79.06 85 ARG A CA 1
ATOM 605 C C . ARG A 1 85 ? -15.236 0.412 6.742 1.00 79.06 85 ARG A C 1
ATOM 607 O O . ARG A 1 85 ? -15.491 -0.654 7.300 1.0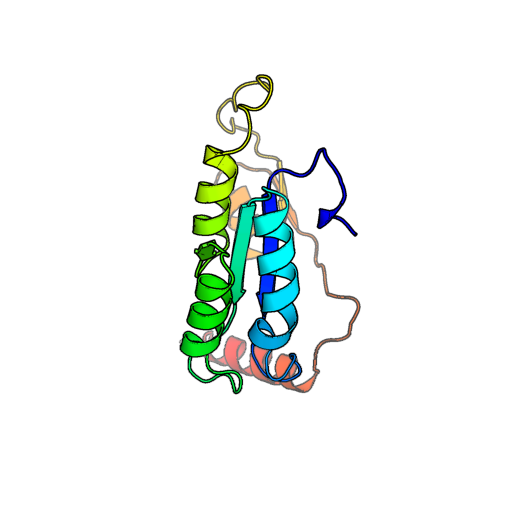0 79.06 85 ARG A O 1
ATOM 614 N N . LEU A 1 86 ? -14.737 1.468 7.377 1.00 74.50 86 LEU A N 1
ATOM 615 C CA . LEU A 1 86 ? -14.662 1.536 8.826 1.00 74.50 86 LEU A CA 1
ATOM 616 C C . LEU A 1 86 ? -16.075 1.738 9.393 1.00 74.50 86 LEU A C 1
ATOM 618 O O . LEU A 1 86 ? -16.905 2.400 8.761 1.00 74.50 86 LEU A O 1
ATOM 622 N N . PRO A 1 87 ? -16.381 1.179 10.576 1.00 68.50 87 PRO A N 1
ATOM 623 C CA . PRO A 1 87 ? -17.591 1.562 11.287 1.00 68.50 87 PRO A CA 1
ATOM 624 C C . PRO A 1 87 ? -17.592 3.081 11.463 1.00 68.50 87 PRO A C 1
ATOM 626 O O . PRO A 1 87 ? -16.538 3.675 11.713 1.00 68.50 87 PRO A O 1
ATOM 629 N N . ALA A 1 88 ? -18.766 3.705 11.313 1.00 61.72 88 ALA A N 1
ATOM 630 C CA . ALA A 1 88 ? -18.899 5.144 11.501 1.00 61.72 88 ALA A CA 1
ATOM 631 C C . ALA A 1 88 ? -18.225 5.519 12.829 1.00 61.72 88 ALA A C 1
ATOM 633 O O . ALA A 1 88 ? -18.538 4.887 13.848 1.00 61.72 88 ALA A O 1
ATOM 634 N N . PRO A 1 89 ? -17.286 6.483 12.835 1.00 58.09 89 PRO A N 1
ATOM 635 C CA . PRO A 1 89 ? -16.658 6.892 14.077 1.00 58.09 89 PRO A CA 1
ATOM 636 C C . PRO A 1 89 ? -17.777 7.266 15.046 1.00 58.09 89 PRO A C 1
ATOM 638 O O . PRO A 1 89 ? -18.699 7.995 14.668 1.00 58.09 89 PRO A O 1
ATOM 641 N N . ALA A 1 90 ? -17.733 6.724 16.270 1.00 57.94 90 ALA A N 1
ATOM 642 C CA . ALA A 1 90 ? -18.641 7.142 17.331 1.00 57.94 90 ALA A CA 1
ATOM 643 C C . ALA A 1 90 ? -18.591 8.668 17.361 1.00 57.94 90 ALA A C 1
ATOM 645 O O . ALA A 1 90 ? -17.501 9.208 17.531 1.00 57.94 90 ALA A O 1
ATOM 646 N N . ALA A 1 91 ? -19.723 9.316 17.060 1.00 52.41 91 ALA A N 1
ATOM 647 C CA . ALA A 1 91 ? -19.782 10.703 16.616 1.00 52.41 91 ALA A CA 1
ATOM 648 C C . ALA A 1 91 ? -18.845 11.604 17.436 1.00 52.41 91 ALA A C 1
ATOM 650 O O . ALA A 1 91 ? -19.180 12.040 18.538 1.00 52.41 91 ALA A O 1
ATOM 651 N N . GLY A 1 92 ? -17.651 11.860 16.895 1.00 57.72 92 GLY A N 1
ATOM 652 C CA . GLY A 1 92 ? -16.795 12.931 17.371 1.00 57.72 92 GLY A CA 1
ATOM 653 C C . GLY A 1 92 ? -17.498 14.250 17.067 1.00 57.72 92 GLY A C 1
ATOM 654 O O . GLY A 1 92 ? -18.323 14.286 16.145 1.00 57.72 92 GLY A O 1
ATOM 655 N N . PRO A 1 93 ? -17.234 15.323 17.831 1.00 49.22 93 PRO A N 1
ATOM 656 C CA . PRO A 1 93 ? -17.865 16.607 17.572 1.00 49.22 93 PRO A CA 1
ATOM 657 C C . PRO A 1 93 ? -17.673 16.947 16.094 1.00 49.22 93 PRO A C 1
ATOM 659 O O . PRO A 1 93 ? -16.543 16.982 15.605 1.00 49.22 93 PRO A O 1
ATOM 662 N N . ALA A 1 94 ? -18.799 17.102 15.388 1.00 52.94 94 ALA A N 1
ATOM 663 C CA . ALA A 1 94 ? -18.834 17.481 13.986 1.00 52.94 94 ALA A CA 1
ATOM 664 C C . ALA A 1 94 ? -17.852 18.632 13.788 1.00 52.94 94 ALA A C 1
ATOM 666 O O . ALA A 1 94 ? -17.878 19.579 14.577 1.00 52.94 94 ALA A O 1
ATOM 667 N N . ALA A 1 95 ? -16.973 18.514 12.792 1.00 51.81 95 ALA A N 1
ATOM 668 C CA . ALA A 1 95 ? -16.016 19.550 12.446 1.00 51.81 95 ALA A CA 1
ATOM 669 C C . ALA A 1 95 ? -16.787 20.847 12.166 1.00 51.81 95 ALA A C 1
ATOM 671 O O . ALA A 1 95 ? -17.282 21.084 11.065 1.00 51.81 95 ALA A O 1
ATOM 672 N N . ALA A 1 96 ? -16.938 21.665 13.206 1.00 51.59 96 ALA A N 1
ATOM 673 C CA . ALA A 1 96 ? -17.279 23.059 13.075 1.00 51.59 96 ALA A CA 1
ATOM 674 C C . ALA A 1 96 ? -16.220 23.638 12.138 1.00 51.59 96 ALA A C 1
ATOM 676 O O . ALA A 1 96 ? -15.031 23.362 12.319 1.00 51.59 96 ALA A O 1
ATOM 677 N N . GLY A 1 97 ? -16.656 24.359 11.103 1.00 53.19 97 GLY A N 1
ATOM 678 C CA . GLY A 1 97 ? -15.743 24.988 10.155 1.00 53.19 97 GLY A CA 1
ATOM 679 C C . GLY A 1 97 ? -14.607 25.685 10.899 1.00 53.19 97 GLY A C 1
ATOM 680 O O . GLY A 1 97 ? -14.830 26.221 11.986 1.00 53.19 97 GLY A O 1
ATOM 681 N N . LEU A 1 98 ? -13.395 25.624 10.339 1.00 53.53 98 LEU A N 1
ATOM 682 C CA . LEU A 1 98 ? -12.220 26.298 10.885 1.00 53.53 98 LEU A CA 1
ATOM 683 C C . LEU A 1 98 ? -12.556 27.789 10.994 1.00 53.53 98 LEU A C 1
ATOM 685 O O . LEU A 1 98 ? -12.512 28.519 10.009 1.00 53.53 98 LEU A O 1
ATOM 689 N N . GLY A 1 99 ? -13.022 28.206 12.171 1.00 55.16 99 GLY A N 1
ATOM 690 C CA . GLY A 1 99 ? -13.432 29.577 12.421 1.00 55.16 99 GLY A CA 1
ATOM 691 C C . GLY A 1 99 ? -12.240 30.522 12.318 1.00 55.16 99 GLY A C 1
ATOM 692 O O . GLY A 1 99 ? -11.093 30.101 12.156 1.00 55.16 99 GLY A O 1
ATOM 693 N N . ASN A 1 100 ? -12.513 31.817 12.462 1.00 53.56 100 ASN A N 1
ATOM 694 C CA . ASN A 1 100 ? -11.487 32.856 12.533 1.00 53.56 100 ASN A CA 1
ATOM 695 C C . ASN A 1 100 ? -10.602 32.614 13.772 1.00 53.56 100 ASN A C 1
ATOM 697 O O . ASN A 1 100 ? -10.937 33.046 14.874 1.00 53.56 100 ASN A O 1
ATOM 701 N N . GLY A 1 101 ? -9.525 31.847 13.595 1.00 66.38 101 GLY A N 1
ATOM 702 C CA . GLY A 1 101 ? -8.655 31.380 14.677 1.00 66.38 101 GLY A CA 1
ATOM 703 C C . GLY A 1 101 ? -7.870 30.102 14.366 1.00 66.38 101 GLY A C 1
ATOM 704 O O . GLY A 1 101 ? -7.557 29.355 15.290 1.00 66.38 101 GLY A O 1
ATOM 705 N N . LEU A 1 102 ? -7.565 29.812 13.093 1.00 72.88 102 LEU A N 1
ATOM 706 C CA . LEU A 1 102 ? -6.704 28.681 12.730 1.00 72.88 102 LEU A CA 1
ATOM 707 C C . LEU A 1 102 ? -5.296 28.909 13.293 1.00 72.88 102 LEU A C 1
ATOM 709 O O . LEU A 1 102 ? -4.596 29.801 12.828 1.00 72.88 102 LEU A O 1
ATOM 713 N N . ALA A 1 103 ? -4.884 28.101 14.268 1.00 82.00 103 ALA A N 1
ATOM 714 C CA . ALA A 1 103 ? -3.507 28.031 14.743 1.00 82.00 103 ALA A CA 1
ATOM 715 C C . ALA A 1 103 ? -2.830 26.783 14.160 1.00 82.00 103 ALA A C 1
ATOM 717 O O . ALA A 1 103 ? -3.337 25.673 14.320 1.00 82.00 103 ALA A O 1
ATOM 718 N N . ALA A 1 104 ? -1.695 26.959 13.488 1.00 81.56 104 ALA A N 1
ATOM 719 C CA . ALA A 1 104 ? -0.957 25.901 12.812 1.00 81.56 104 ALA A CA 1
ATOM 720 C C . ALA A 1 104 ? 0.506 25.854 13.272 1.00 81.56 104 ALA A C 1
ATOM 722 O O . ALA A 1 104 ? 1.131 26.881 13.538 1.00 81.56 104 ALA A O 1
ATOM 723 N N . ILE A 1 105 ? 1.072 24.651 13.313 1.00 87.88 105 ILE A N 1
ATOM 724 C CA . ILE A 1 105 ? 2.520 24.442 13.371 1.00 87.88 105 ILE A CA 1
ATOM 725 C C . ILE A 1 105 ? 2.927 23.984 11.972 1.00 87.88 105 ILE A C 1
ATOM 727 O O . ILE A 1 105 ? 2.552 22.892 11.551 1.00 87.88 105 ILE A O 1
ATOM 731 N N . ASN A 1 106 ? 3.630 24.837 11.231 1.00 85.88 106 ASN A N 1
ATOM 732 C CA . ASN A 1 106 ? 4.045 24.548 9.863 1.00 85.88 106 ASN A CA 1
ATOM 733 C C . ASN A 1 106 ? 5.409 23.856 9.849 1.00 85.88 106 ASN A C 1
ATOM 735 O O . ASN A 1 106 ? 6.388 24.418 10.340 1.00 85.88 106 ASN A O 1
ATOM 739 N N . VAL A 1 107 ? 5.489 22.693 9.210 1.00 86.69 107 VAL A N 1
ATOM 740 C CA . VAL A 1 107 ? 6.729 21.948 8.972 1.00 86.69 107 VAL A CA 1
ATOM 741 C C . VAL A 1 107 ? 6.843 21.717 7.468 1.00 86.69 107 VAL A C 1
ATOM 743 O O . VAL A 1 107 ? 5.943 21.125 6.880 1.00 86.69 107 VAL A O 1
ATOM 746 N N . GLY A 1 108 ? 7.922 22.183 6.836 1.00 79.62 108 GLY A N 1
ATOM 747 C CA . GLY A 1 108 ? 8.092 22.109 5.381 1.00 79.62 108 GLY A CA 1
ATOM 748 C C . GLY A 1 108 ? 8.394 23.471 4.764 1.00 79.62 108 GLY A C 1
ATOM 749 O O . GLY A 1 108 ? 9.253 24.189 5.260 1.00 79.62 108 GLY A O 1
ATOM 750 N N . LEU A 1 109 ? 7.719 23.827 3.670 1.00 83.06 109 LEU A N 1
ATOM 751 C CA . LEU A 1 109 ? 7.961 25.100 2.986 1.00 83.06 109 LEU A CA 1
ATOM 752 C C . LEU A 1 109 ? 7.444 26.284 3.816 1.00 83.06 109 LEU A C 1
ATOM 754 O O . LEU A 1 109 ? 6.294 26.289 4.259 1.00 83.06 109 LEU A O 1
ATOM 758 N N . GLU A 1 110 ? 8.274 27.312 3.985 1.00 83.31 110 GLU A N 1
ATOM 759 C CA . GLU A 1 110 ? 7.925 28.521 4.744 1.00 83.31 110 GLU A CA 1
ATOM 760 C C . GLU A 1 110 ? 6.736 29.278 4.129 1.00 83.31 110 GLU A C 1
ATOM 762 O O . GLU A 1 110 ? 5.854 29.741 4.852 1.00 83.31 110 GLU A O 1
ATOM 767 N N . SER A 1 111 ? 6.620 29.276 2.797 1.00 84.50 111 SER A N 1
ATOM 768 C CA . SER A 1 111 ? 5.519 29.912 2.056 1.00 84.50 111 SER A CA 1
ATOM 769 C C . SER A 1 111 ? 4.123 29.404 2.445 1.00 84.50 111 SER A C 1
ATOM 771 O O . SER A 1 111 ? 3.124 30.115 2.292 1.00 84.50 111 SER A O 1
ATOM 773 N N . PHE A 1 112 ? 4.022 28.191 2.997 1.00 81.62 112 PHE A N 1
ATOM 774 C CA . PHE A 1 112 ? 2.763 27.681 3.541 1.00 81.62 112 PHE A CA 1
ATOM 775 C C . PHE A 1 112 ? 2.380 28.383 4.850 1.00 81.62 112 PHE A C 1
ATOM 777 O O . PHE A 1 112 ? 1.210 28.724 5.030 1.00 81.62 112 PHE A O 1
ATOM 784 N N . ALA A 1 113 ? 3.339 28.665 5.740 1.00 84.56 113 ALA A N 1
ATOM 785 C CA . ALA A 1 113 ? 3.080 29.450 6.949 1.00 84.56 113 ALA A CA 1
ATOM 786 C C . ALA A 1 113 ? 2.656 30.882 6.599 1.00 84.56 113 ALA A C 1
ATOM 788 O O . ALA A 1 113 ? 1.697 31.396 7.176 1.00 84.56 113 ALA A O 1
ATOM 789 N N . GLU A 1 114 ? 3.316 31.494 5.613 1.00 84.50 114 GLU A N 1
ATOM 790 C CA . GLU A 1 114 ? 2.958 32.822 5.103 1.00 84.50 114 GLU A CA 1
ATOM 791 C C . GLU A 1 114 ? 1.529 32.848 4.549 1.00 84.50 114 GLU A C 1
ATOM 793 O O . GLU A 1 114 ? 0.754 33.752 4.857 1.00 84.50 114 GLU A O 1
ATOM 798 N N . SER A 1 115 ? 1.145 31.815 3.793 1.00 82.94 115 SER A N 1
ATOM 799 C CA . SER A 1 115 ? -0.204 31.684 3.234 1.00 82.94 115 SER A CA 1
ATOM 800 C C . SER A 1 115 ? -1.278 31.572 4.322 1.00 82.94 115 SER A C 1
ATOM 802 O O . SER A 1 115 ? -2.364 32.134 4.172 1.00 82.94 115 SER A O 1
ATOM 804 N N . ILE A 1 116 ? -0.988 30.870 5.424 1.00 80.44 116 ILE A N 1
ATOM 805 C CA . ILE A 1 116 ? -1.886 30.763 6.587 1.00 80.44 116 ILE A CA 1
ATOM 806 C C . ILE A 1 116 ? -2.014 32.120 7.290 1.00 80.44 116 ILE A C 1
ATOM 808 O O . ILE A 1 116 ? -3.128 32.541 7.605 1.00 80.44 116 ILE A O 1
ATOM 812 N N . ALA A 1 117 ? -0.899 32.829 7.487 1.00 82.06 117 ALA A N 1
ATOM 813 C CA . ALA A 1 117 ? -0.896 34.160 8.089 1.00 82.06 117 ALA A CA 1
ATOM 814 C C . ALA A 1 117 ? -1.678 35.180 7.242 1.00 82.06 117 ALA A C 1
ATOM 816 O O . ALA A 1 117 ? -2.487 35.942 7.771 1.00 82.06 117 ALA A O 1
ATOM 817 N N . ALA A 1 118 ? -1.507 35.147 5.917 1.00 80.56 118 ALA A N 1
ATOM 818 C CA . ALA A 1 118 ? -2.205 36.024 4.978 1.00 80.56 118 ALA A CA 1
ATOM 819 C C . ALA A 1 118 ? -3.734 35.848 5.005 1.00 80.56 118 ALA A C 1
ATOM 821 O O . ALA A 1 118 ? -4.473 36.789 4.720 1.00 80.56 118 ALA A O 1
ATOM 822 N N . GLN A 1 119 ? -4.216 34.661 5.378 1.00 81.62 119 GLN A N 1
ATOM 823 C CA . GLN A 1 119 ? -5.643 34.345 5.493 1.00 81.62 119 GLN A CA 1
ATOM 824 C C . GLN A 1 119 ? -6.207 34.599 6.903 1.00 81.62 119 GLN A C 1
ATOM 826 O O . GLN A 1 119 ? -7.347 34.235 7.188 1.00 81.62 119 GLN A O 1
ATOM 831 N N . GLY A 1 120 ? -5.433 35.235 7.791 1.00 75.44 120 GLY A N 1
ATOM 832 C CA . GLY A 1 120 ? -5.854 35.558 9.157 1.00 75.44 120 GLY A CA 1
ATOM 833 C C . GLY A 1 120 ? -5.695 34.407 10.156 1.00 75.44 120 GLY A C 1
ATOM 834 O O . GLY A 1 120 ? -6.210 34.494 11.271 1.00 75.44 120 GLY A O 1
ATOM 835 N N . GLY A 1 121 ? -4.993 33.336 9.774 1.00 81.38 121 GLY A N 1
ATOM 836 C CA . GLY A 1 121 ? -4.538 32.291 10.686 1.00 81.38 121 GLY A CA 1
ATOM 837 C C . GLY A 1 121 ? -3.248 32.683 11.414 1.00 81.38 121 GLY A C 1
ATOM 838 O O . GLY A 1 121 ? -2.567 33.640 11.064 1.00 81.38 121 GLY A O 1
ATOM 839 N N . THR A 1 122 ? -2.888 31.926 12.442 1.00 84.44 122 THR A N 1
ATOM 840 C CA . THR A 1 122 ? -1.598 32.014 13.135 1.00 84.44 122 THR A CA 1
ATOM 841 C C . THR A 1 122 ? -0.786 30.772 12.791 1.00 84.44 122 THR A C 1
ATOM 843 O O . THR A 1 122 ? -1.271 29.662 12.981 1.00 84.44 122 THR A O 1
ATOM 846 N N . ALA A 1 123 ? 0.445 30.928 12.310 1.00 86.44 123 ALA A N 1
ATOM 847 C CA . ALA A 1 123 ? 1.341 29.807 12.040 1.00 86.44 123 ALA A CA 1
ATOM 848 C C . ALA A 1 123 ? 2.677 29.995 12.764 1.00 86.44 123 ALA A C 1
ATOM 850 O O . ALA A 1 123 ? 3.272 31.068 12.707 1.00 86.44 123 ALA A O 1
ATOM 851 N N . VAL A 1 124 ? 3.161 28.942 13.422 1.00 89.94 124 VAL A N 1
ATOM 852 C CA . VAL A 1 124 ? 4.547 28.843 13.897 1.00 89.94 124 VAL A CA 1
ATOM 853 C C . VAL A 1 124 ? 5.289 27.928 12.934 1.00 89.94 124 VAL A C 1
ATOM 855 O O . VAL A 1 124 ? 4.948 26.751 12.828 1.00 89.94 124 VAL A O 1
ATOM 858 N N . HIS A 1 125 ? 6.276 28.456 12.212 1.00 89.00 125 HIS A N 1
ATOM 859 C CA . HIS A 1 125 ? 7.104 27.644 11.328 1.00 89.00 125 HIS A CA 1
ATOM 860 C C . HIS A 1 125 ? 8.237 26.974 12.108 1.00 89.00 125 HIS A C 1
ATOM 862 O O . HIS A 1 125 ? 8.964 27.622 12.859 1.00 89.00 125 HIS A O 1
ATOM 868 N N . VAL A 1 126 ? 8.371 25.665 11.929 1.00 88.50 126 VAL A N 1
ATOM 869 C CA . VAL A 1 126 ? 9.451 24.859 12.483 1.00 88.50 126 VAL A CA 1
ATOM 870 C C . VAL A 1 126 ? 10.402 24.497 11.346 1.00 88.50 126 VAL A C 1
ATOM 872 O O . VAL A 1 126 ? 10.018 23.769 10.427 1.00 88.50 126 VAL A O 1
ATOM 875 N N . ASP A 1 127 ? 11.647 24.968 11.440 1.00 79.94 127 ASP A N 1
ATOM 876 C CA . ASP A 1 127 ? 12.754 24.546 10.570 1.00 79.94 127 ASP A CA 1
ATOM 877 C C . ASP A 1 127 ? 13.196 23.133 10.978 1.00 79.94 127 ASP A C 1
ATOM 879 O O . ASP A 1 127 ? 14.119 22.926 11.771 1.00 79.94 127 ASP A O 1
ATOM 883 N N . TRP A 1 128 ? 12.436 22.142 10.518 1.00 72.25 128 TRP A N 1
ATOM 884 C CA . TRP A 1 128 ? 12.719 20.734 10.748 1.00 72.25 128 TRP A CA 1
ATOM 885 C C . TRP A 1 128 ? 13.557 20.167 9.603 1.00 72.25 128 TRP A C 1
ATOM 887 O O . TRP A 1 128 ? 13.222 20.331 8.430 1.00 72.25 128 TRP A O 1
ATOM 897 N N . ARG A 1 129 ? 14.611 19.423 9.950 1.00 68.19 129 ARG A N 1
ATOM 898 C CA . ARG A 1 129 ? 15.432 18.663 8.999 1.00 68.19 129 ARG A CA 1
ATOM 899 C C . ARG A 1 129 ? 15.551 17.211 9.465 1.00 68.19 129 ARG A C 1
ATOM 901 O O . ARG A 1 129 ? 15.717 16.993 10.669 1.00 68.19 129 ARG A O 1
ATOM 908 N N . PRO A 1 130 ? 15.502 16.217 8.556 1.00 56.47 130 PRO A N 1
ATOM 909 C CA . PRO A 1 130 ? 15.679 14.825 8.940 1.00 56.47 130 PRO A CA 1
ATOM 910 C C . PRO A 1 130 ? 17.052 14.621 9.606 1.00 56.47 130 PRO A C 1
ATOM 912 O O . PRO A 1 130 ? 18.048 15.153 9.113 1.00 56.47 130 PRO A O 1
ATOM 915 N N . PRO A 1 131 ? 17.143 13.831 10.690 1.00 53.72 131 PRO A N 1
ATOM 916 C CA . PRO A 1 131 ? 18.408 13.577 11.386 1.00 53.72 131 PRO A CA 1
ATOM 917 C C . PRO A 1 131 ? 19.413 12.773 10.545 1.00 53.72 131 PRO A C 1
ATOM 919 O O . PRO A 1 131 ? 20.612 12.806 10.815 1.00 53.72 131 PRO A O 1
ATOM 922 N N . ALA A 1 132 ? 18.946 12.065 9.514 1.00 51.25 132 ALA A N 1
ATOM 923 C CA . ALA A 1 132 ? 19.804 11.440 8.521 1.00 51.25 132 ALA A CA 1
ATOM 924 C C . ALA A 1 132 ? 20.247 12.512 7.518 1.00 51.25 132 ALA A C 1
ATOM 926 O O . ALA A 1 132 ? 19.464 12.908 6.654 1.00 51.25 132 ALA A O 1
ATOM 927 N N . GLY A 1 133 ? 21.481 13.004 7.673 1.00 54.34 133 GLY A N 1
ATOM 928 C CA . GLY A 1 133 ? 22.099 13.975 6.772 1.00 54.34 133 GLY A CA 1
ATOM 929 C C . GLY A 1 133 ? 21.860 13.589 5.315 1.00 54.34 133 GLY A C 1
ATOM 930 O O . GLY A 1 133 ? 22.325 12.546 4.855 1.00 54.34 133 GLY A O 1
ATOM 931 N N . GLY A 1 134 ? 21.060 14.404 4.624 1.00 59.66 134 GLY A N 1
ATOM 932 C CA . GLY A 1 134 ? 20.695 14.181 3.231 1.00 59.66 134 GLY A CA 1
ATOM 933 C C . GLY A 1 134 ? 21.938 14.070 2.353 1.00 59.66 134 GLY A C 1
ATOM 934 O O . GLY A 1 134 ? 22.978 14.645 2.664 1.00 59.66 134 GLY A O 1
ATOM 935 N N . ASN A 1 135 ? 21.833 13.327 1.251 1.00 64.94 135 ASN A N 1
ATOM 936 C CA . ASN A 1 135 ? 22.907 13.186 0.271 1.00 64.94 135 ASN A CA 1
ATOM 937 C C . ASN A 1 135 ? 23.382 14.584 -0.175 1.00 64.94 135 ASN A C 1
ATOM 939 O O . ASN A 1 135 ? 22.673 15.272 -0.911 1.00 64.94 135 ASN A O 1
ATOM 943 N N . GLU A 1 136 ? 24.557 15.010 0.299 1.00 71.38 136 GLU A N 1
ATOM 944 C CA . GLU A 1 136 ? 25.085 16.377 0.148 1.00 71.38 136 GLU A CA 1
ATOM 945 C C . GLU A 1 136 ? 25.097 16.822 -1.317 1.00 71.38 136 GLU A C 1
ATOM 947 O O . GLU A 1 136 ? 24.734 17.950 -1.646 1.00 71.38 136 GLU A O 1
ATOM 952 N N . ARG A 1 137 ? 25.393 15.883 -2.221 1.00 67.50 137 ARG A N 1
ATOM 953 C CA . ARG A 1 137 ? 25.383 16.106 -3.667 1.00 67.50 137 ARG A CA 1
ATOM 954 C C . ARG A 1 137 ? 23.993 16.448 -4.203 1.00 67.50 137 ARG A C 1
ATOM 956 O O . ARG A 1 137 ? 23.875 17.271 -5.105 1.00 67.50 137 ARG A O 1
ATOM 963 N N . LEU A 1 138 ? 22.941 15.825 -3.674 1.00 65.69 138 LEU A N 1
ATOM 964 C CA . LEU A 1 138 ? 21.563 16.121 -4.068 1.00 65.69 138 LEU A CA 1
ATOM 965 C C . LEU A 1 138 ? 21.126 17.488 -3.528 1.00 65.69 138 LEU A C 1
ATOM 967 O O . LEU A 1 138 ? 20.495 18.249 -4.256 1.00 65.69 138 LEU A O 1
ATOM 971 N N . MET A 1 139 ? 21.535 17.843 -2.305 1.00 68.25 139 MET A N 1
ATOM 972 C CA . MET A 1 139 ? 21.294 19.182 -1.754 1.00 68.25 139 MET A CA 1
ATOM 973 C C . MET A 1 139 ? 21.998 20.279 -2.567 1.00 68.25 139 MET A C 1
ATOM 975 O O . MET A 1 139 ? 21.389 21.308 -2.849 1.00 68.25 139 MET A O 1
ATOM 979 N N . GLU A 1 140 ? 23.234 20.050 -3.022 1.00 72.81 140 GLU A N 1
ATOM 980 C CA . GLU A 1 140 ? 23.934 20.984 -3.915 1.00 72.81 140 GLU A CA 1
ATOM 981 C C . GLU A 1 140 ? 23.226 21.166 -5.263 1.00 72.81 140 GLU A C 1
ATOM 983 O O . GLU A 1 140 ? 23.181 22.276 -5.800 1.00 72.81 140 GLU A O 1
ATOM 988 N N . ILE A 1 141 ? 22.691 20.083 -5.834 1.00 76.00 141 ILE A N 1
ATOM 989 C CA . ILE A 1 141 ? 21.950 20.139 -7.100 1.00 76.00 141 ILE A CA 1
ATOM 990 C C . ILE A 1 141 ? 20.650 20.929 -6.914 1.00 76.00 141 ILE A C 1
ATOM 992 O O . ILE A 1 141 ? 20.375 21.830 -7.706 1.00 76.00 141 ILE A O 1
ATOM 996 N N . LEU A 1 142 ? 19.897 20.655 -5.845 1.00 70.06 142 LEU A N 1
ATOM 997 C CA . LEU A 1 142 ? 18.659 21.372 -5.524 1.00 70.06 142 LEU A CA 1
ATOM 998 C C . LEU A 1 142 ? 18.909 22.872 -5.297 1.00 70.06 142 LEU A C 1
ATOM 1000 O O . LEU A 1 142 ? 18.185 23.701 -5.848 1.00 70.06 142 LEU A O 1
ATOM 1004 N N . ALA A 1 143 ? 19.977 23.235 -4.578 1.00 73.00 143 ALA A N 1
ATOM 1005 C CA . ALA A 1 143 ? 20.354 24.632 -4.352 1.00 73.00 143 ALA A CA 1
ATOM 1006 C C . ALA A 1 143 ? 20.679 25.378 -5.661 1.00 73.00 143 ALA A C 1
ATOM 1008 O O . ALA A 1 143 ? 20.293 26.534 -5.841 1.00 73.00 143 ALA A O 1
ATOM 1009 N N . LYS A 1 144 ? 21.347 24.710 -6.613 1.00 75.44 144 LYS A N 1
ATOM 1010 C CA . LYS A 1 144 ? 21.654 25.283 -7.936 1.00 75.44 144 LYS A CA 1
ATOM 1011 C C . LYS A 1 144 ? 20.412 25.479 -8.806 1.00 75.44 144 LYS A C 1
ATOM 1013 O O . LYS A 1 144 ? 20.398 26.390 -9.630 1.00 75.44 144 LYS A O 1
ATOM 1018 N N . MET A 1 145 ? 19.391 24.635 -8.654 1.00 69.69 145 MET A N 1
ATOM 1019 C CA . MET A 1 145 ? 18.129 24.774 -9.389 1.00 69.69 145 MET A CA 1
ATOM 1020 C C . MET A 1 145 ? 17.301 25.946 -8.851 1.00 69.69 145 MET A C 1
ATOM 1022 O O . MET A 1 145 ? 16.865 26.777 -9.640 1.00 69.69 145 MET A O 1
ATOM 1026 N N . GLN A 1 146 ? 17.200 26.100 -7.526 1.00 63.00 146 GLN A N 1
ATOM 1027 C CA . GLN A 1 146 ? 16.496 27.233 -6.907 1.00 63.00 146 GLN A CA 1
ATOM 1028 C C . GLN A 1 146 ? 17.116 28.598 -7.252 1.00 63.00 146 GLN A C 1
ATOM 1030 O O . GLN A 1 146 ? 16.393 29.580 -7.392 1.00 63.00 146 GLN A O 1
ATOM 1035 N N . GLN A 1 147 ? 18.437 28.674 -7.452 1.00 60.62 147 GLN A N 1
ATOM 1036 C CA . GLN A 1 147 ? 19.094 29.907 -7.912 1.00 60.62 147 GLN A CA 1
ATOM 1037 C C . GLN A 1 147 ? 18.790 30.265 -9.373 1.00 60.62 147 GLN A C 1
ATOM 1039 O O . GLN A 1 147 ? 18.851 31.437 -9.728 1.00 60.62 147 GLN A O 1
ATOM 1044 N N . LYS A 1 148 ? 18.472 29.287 -10.229 1.00 55.41 148 LYS A N 1
ATOM 1045 C CA . LYS A 1 148 ? 18.188 29.535 -11.652 1.00 55.41 148 LYS A CA 1
ATOM 1046 C C . LYS A 1 148 ? 16.772 30.043 -11.910 1.00 55.41 148 LYS A C 1
ATOM 1048 O O . LYS A 1 148 ? 16.564 30.735 -12.903 1.00 55.41 148 LYS A O 1
ATOM 1053 N N . ASP A 1 149 ? 15.831 29.721 -11.030 1.00 55.53 149 ASP A N 1
ATOM 1054 C CA . ASP A 1 149 ? 14.429 30.123 -11.179 1.00 55.53 149 ASP A CA 1
ATOM 1055 C C . ASP A 1 149 ? 14.142 31.531 -10.621 1.00 55.53 149 ASP A C 1
ATOM 1057 O O . ASP A 1 149 ? 13.091 32.095 -10.909 1.00 55.53 149 ASP A O 1
ATOM 1061 N N . GLY A 1 150 ? 15.084 32.123 -9.873 1.00 50.25 150 GLY A N 1
ATOM 1062 C CA . GLY A 1 150 ? 14.990 33.486 -9.332 1.00 50.25 150 GLY A CA 1
ATOM 1063 C C . GLY A 1 150 ? 15.618 34.590 -10.193 1.00 50.25 150 GLY A C 1
ATOM 1064 O O . GLY A 1 150 ? 15.581 35.746 -9.783 1.00 50.25 150 GLY A O 1
ATOM 1065 N N . ASP A 1 151 ? 16.199 34.257 -11.352 1.00 50.16 151 ASP A N 1
ATOM 1066 C CA . ASP A 1 151 ? 16.921 35.202 -12.227 1.00 50.16 151 ASP A CA 1
ATOM 1067 C C . ASP A 1 151 ? 16.149 35.497 -13.533 1.00 50.16 151 ASP A C 1
ATOM 1069 O O . ASP A 1 151 ? 16.704 35.515 -14.636 1.00 50.16 151 ASP A O 1
ATOM 1073 N N . LYS A 1 152 ? 14.828 35.690 -13.415 1.00 38.12 152 LYS A N 1
ATOM 1074 C CA . LYS A 1 152 ? 13.956 36.202 -14.484 1.00 38.12 152 LYS A CA 1
ATOM 1075 C C . LYS A 1 152 ? 13.083 37.350 -14.008 1.00 38.12 152 LYS A C 1
ATOM 1077 O O . LYS A 1 152 ? 12.460 37.204 -12.936 1.00 38.12 152 LYS A O 1
#

pLDDT: mean 81.57, std 15.6, range [38.12, 98.31]

Foldseek 3Di:
DLLPDPPAQEAEEEAEFAPPHDLAVLVVCLVVLLSSVVSNHAYEYAYHDDCPTNSGVVVSQVSNVVSPYHYDPDPVVSCVVVVVVDDDPPDDPPPDDPPLEAEEEDEDDVVVQVVCVVVNYHYHYDDDDPPPPPPVVVVVVVVVVVVVVPPD

Sequence (152 aa):
QETADPDVDLILLDVVLGEGAHPDPAGELAPAIAAARQAGKRVAAIVVGTEDDPQGLPGQIERLAAAGAQVFPSVGEAMDYVYNRLPAPAAGPAAAGLGNGLAAINVGLESFAESIAAQGGTAVHVDWRPPAGGNERLMEILAKMQQKDGDK

Radius of gyratio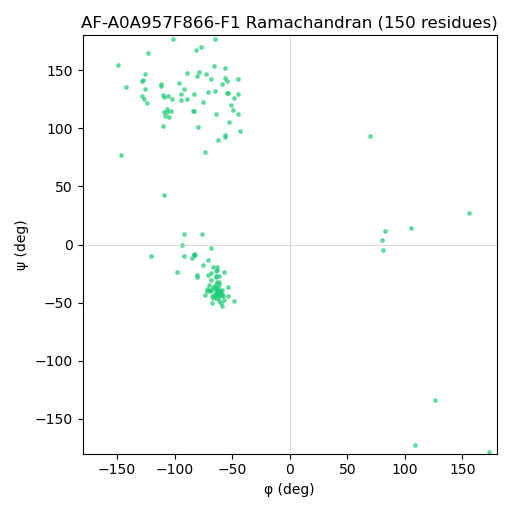n: 21.24 Å; Cα contacts (8 Å, |Δi|>4): 174; chains: 1; bounding box: 45×53×33 Å